Protein AF-K9V9L1-F1 (afdb_monomer_lite)

Sequence (65 aa):
MGSDGILHLDVPVGMTNEELEVMVIFQPLKSSVQVETPQTLGWMPGFFEEVIGGWSGEPLERGKF

Secondary structure (DSSP, 8-state):
--TTS-------TT--S-------------S------TTTTTPPTTTTT--TT---SS-------

pLDDT: mean 77.51, std 8.35, range [56.5, 89.0]

Foldseek 3Di:
DPPVPDDDDDDDPPPPPDDDDDDDDDDPPPPDPVVCDCVNVVDDPCNVPDDDPPDPDDDDDDDDD

Structure (mmCIF, N/CA/C/O backbone):
data_AF-K9V9L1-F1
#
_entry.id   AF-K9V9L1-F1
#
loop_
_atom_site.group_PDB
_atom_site.id
_atom_site.type_symbol
_atom_site.label_atom_id
_atom_site.label_alt_id
_atom_site.label_comp_id
_atom_site.label_asym_id
_atom_site.label_entity_id
_atom_site.label_seq_id
_atom_site.pdbx_PDB_ins_code
_atom_site.Cartn_x
_atom_site.Cartn_y
_atom_site.Cartn_z
_atom_site.occupancy
_atom_site.B_iso_or_equiv
_atom_site.auth_seq_id
_atom_site.auth_comp_id
_atom_site.auth_asym_id
_atom_site.auth_atom_id
_atom_site.pdbx_PDB_model_num
ATOM 1 N N . MET A 1 1 ? -13.315 3.869 -0.416 1.00 63.47 1 MET A N 1
ATOM 2 C CA . MET A 1 1 ? -14.073 4.987 0.181 1.00 63.47 1 MET A CA 1
ATOM 3 C C . MET A 1 1 ? -15.524 4.798 -0.209 1.00 63.47 1 MET A C 1
ATOM 5 O O . MET A 1 1 ? -15.763 4.554 -1.390 1.00 63.47 1 MET A O 1
ATOM 9 N N . GLY A 1 2 ? -16.447 4.816 0.755 1.00 69.50 2 GLY A N 1
ATOM 10 C CA . GLY A 1 2 ? -17.881 4.767 0.463 1.00 69.50 2 GLY A CA 1
ATOM 11 C C . GLY A 1 2 ? -18.342 6.005 -0.310 1.00 69.50 2 GLY A C 1
ATOM 12 O O . GLY A 1 2 ? -17.594 6.974 -0.453 1.00 69.50 2 GLY A O 1
ATOM 13 N N . SER A 1 3 ? -19.577 5.989 -0.812 1.00 79.94 3 SER A N 1
ATOM 14 C CA . SER A 1 3 ? -20.191 7.147 -1.484 1.00 79.94 3 SER A CA 1
ATOM 15 C C . SER A 1 3 ? -20.367 8.365 -0.564 1.00 79.94 3 SER A C 1
ATOM 17 O O . SER A 1 3 ? -20.605 9.466 -1.045 1.00 79.94 3 SER A O 1
ATOM 19 N N . ASP A 1 4 ? -20.246 8.160 0.746 1.00 82.62 4 ASP A N 1
ATOM 20 C CA . ASP A 1 4 ? -20.227 9.168 1.809 1.00 82.62 4 ASP A CA 1
ATOM 21 C C . ASP A 1 4 ? -18.826 9.751 2.079 1.00 82.62 4 ASP A C 1
ATOM 23 O O . ASP A 1 4 ? -18.695 10.718 2.825 1.00 82.62 4 ASP A O 1
ATOM 27 N N . GLY A 1 5 ? -17.773 9.183 1.478 1.00 80.31 5 GLY A N 1
ATOM 28 C CA . GLY A 1 5 ? -16.388 9.604 1.687 1.00 80.31 5 GLY A CA 1
ATOM 29 C C . GLY A 1 5 ? -15.777 9.149 3.016 1.00 80.31 5 GLY A C 1
ATOM 30 O O . GLY A 1 5 ? -14.703 9.633 3.371 1.00 80.31 5 GLY A O 1
ATOM 31 N N . ILE A 1 6 ? -16.420 8.228 3.743 1.00 82.06 6 ILE A N 1
ATOM 32 C CA . ILE A 1 6 ? -15.987 7.789 5.077 1.00 82.06 6 ILE A CA 1
ATOM 33 C C . ILE A 1 6 ? -15.400 6.369 5.001 1.00 82.06 6 ILE A C 1
ATOM 35 O O . ILE A 1 6 ? -15.874 5.509 4.251 1.00 82.06 6 ILE A O 1
ATOM 39 N N . LEU A 1 7 ? -14.326 6.118 5.761 1.00 81.69 7 LEU A N 1
ATOM 40 C CA . LEU A 1 7 ? -13.837 4.763 6.023 1.00 81.69 7 LEU A CA 1
ATOM 41 C C . LEU A 1 7 ? -14.616 4.185 7.209 1.00 81.69 7 LEU A C 1
ATOM 43 O O . LEU A 1 7 ? -14.455 4.653 8.333 1.00 81.69 7 LEU A O 1
ATOM 47 N N . HIS A 1 8 ? -15.420 3.156 6.955 1.00 85.56 8 HIS A N 1
ATOM 48 C CA . HIS A 1 8 ? -16.084 2.372 7.996 1.00 85.56 8 HIS A CA 1
ATOM 49 C C . HIS A 1 8 ? -15.197 1.187 8.379 1.00 85.56 8 HIS A C 1
ATOM 51 O O . HIS A 1 8 ? -14.724 0.462 7.501 1.00 85.56 8 HIS A O 1
ATOM 57 N N . LEU A 1 9 ? -14.950 1.016 9.678 1.00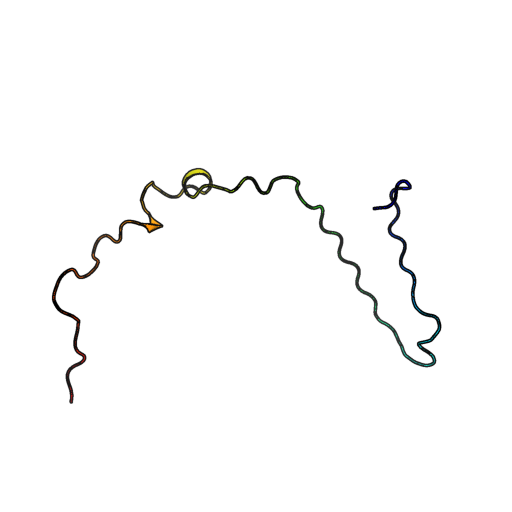 81.44 9 LEU A N 1
ATOM 58 C CA . LEU A 1 9 ? -14.219 -0.121 10.230 1.00 81.44 9 LEU A CA 1
ATOM 59 C C . LEU A 1 9 ? -15.147 -0.888 11.172 1.00 81.44 9 LEU A C 1
ATOM 61 O O . LEU A 1 9 ? -15.431 -0.423 12.274 1.00 81.44 9 LEU A O 1
ATOM 65 N N . ASP A 1 10 ? -15.589 -2.067 10.747 1.00 83.50 10 ASP A N 1
ATOM 66 C CA . ASP A 1 10 ? -16.386 -2.962 11.581 1.00 83.50 10 ASP A CA 1
ATOM 67 C C . ASP A 1 10 ? -15.457 -3.879 12.383 1.00 83.50 10 ASP A C 1
ATOM 69 O O . ASP A 1 10 ? -14.802 -4.767 11.833 1.00 83.50 10 ASP A O 1
ATOM 73 N N . VAL A 1 11 ? -15.380 -3.655 13.696 1.00 75.69 11 VAL A N 1
ATOM 74 C CA . VAL A 1 11 ? -14.581 -4.487 14.607 1.00 75.69 11 VAL A CA 1
ATOM 75 C C . VAL A 1 11 ? -15.471 -5.589 15.198 1.00 75.69 11 VAL A C 1
ATOM 77 O O . VAL A 1 11 ? -16.506 -5.274 15.791 1.00 75.69 11 VAL A O 1
ATOM 80 N N . PRO A 1 12 ? -15.106 -6.882 15.073 1.00 76.31 12 PRO A N 1
ATOM 81 C CA . PRO A 1 12 ? -15.900 -7.969 15.632 1.00 76.31 12 PRO A CA 1
ATOM 82 C C . PRO A 1 12 ? -15.999 -7.870 17.157 1.00 76.31 12 PRO A C 1
ATOM 84 O O . PRO A 1 12 ? -14.991 -7.850 17.858 1.00 76.31 12 PRO A O 1
ATOM 87 N N . VAL A 1 13 ? -17.220 -7.930 17.686 1.00 65.56 13 VAL A N 1
ATOM 88 C CA . VAL A 1 13 ? -17.505 -7.907 19.137 1.00 65.56 13 VAL A CA 1
ATOM 89 C C . VAL A 1 13 ? -17.078 -9.185 19.885 1.00 65.56 13 VAL A C 1
ATOM 91 O O . VAL A 1 13 ? -17.360 -9.335 21.069 1.00 65.56 13 VAL A O 1
ATOM 94 N N . GLY A 1 14 ? -16.420 -10.125 19.197 1.00 67.75 14 GLY A N 1
ATOM 95 C CA . GLY A 1 14 ? -15.990 -11.424 19.730 1.00 67.75 14 GLY A CA 1
ATOM 96 C C . GLY A 1 14 ? -14.585 -11.453 20.336 1.00 67.75 14 GLY A C 1
ATOM 97 O O . GLY A 1 14 ? -14.184 -12.493 20.850 1.00 67.75 14 GLY A O 1
ATOM 98 N N . MET A 1 15 ? -13.836 -10.349 20.283 1.00 64.75 15 MET A N 1
ATOM 99 C CA . MET A 1 15 ? -12.555 -10.212 20.984 1.00 64.75 15 MET A CA 1
ATOM 100 C C . MET A 1 15 ? -12.833 -9.747 22.415 1.00 64.75 15 MET A C 1
ATOM 102 O O . MET A 1 15 ? -12.876 -8.555 22.709 1.00 64.75 15 MET A O 1
ATOM 106 N N . THR A 1 16 ? -13.128 -10.688 23.308 1.00 71.44 16 THR A N 1
ATOM 107 C CA . THR A 1 16 ? -13.358 -10.386 24.726 1.00 71.44 16 THR A CA 1
ATOM 108 C C . THR A 1 16 ? -12.062 -10.536 25.515 1.00 71.44 16 THR A C 1
ATOM 110 O O . THR A 1 16 ? -11.438 -11.589 25.443 1.00 71.44 16 THR A O 1
ATOM 113 N N . ASN A 1 17 ? -11.735 -9.535 26.339 1.00 67.00 17 ASN A N 1
ATOM 114 C CA . ASN A 1 17 ? -10.575 -9.497 27.246 1.00 67.00 17 ASN A CA 1
ATOM 115 C C . ASN A 1 17 ? -9.195 -9.412 26.571 1.00 67.00 17 ASN A C 1
ATOM 117 O O . ASN A 1 17 ? -8.215 -9.903 27.127 1.00 67.00 17 ASN A O 1
ATOM 121 N N . GLU A 1 18 ? -9.103 -8.762 25.412 1.00 77.81 18 GLU A N 1
ATOM 122 C CA . GLU A 1 18 ? -7.826 -8.506 24.739 1.00 77.81 18 GLU A CA 1
ATOM 123 C C . GLU A 1 18 ? -7.695 -7.016 24.393 1.00 77.81 18 GLU A C 1
ATOM 125 O O . GLU A 1 18 ? -8.669 -6.369 24.002 1.00 77.81 18 GLU A O 1
ATOM 130 N N . GLU A 1 19 ? -6.495 -6.459 24.571 1.00 77.62 19 GLU A N 1
ATOM 131 C CA . GLU A 1 19 ? -6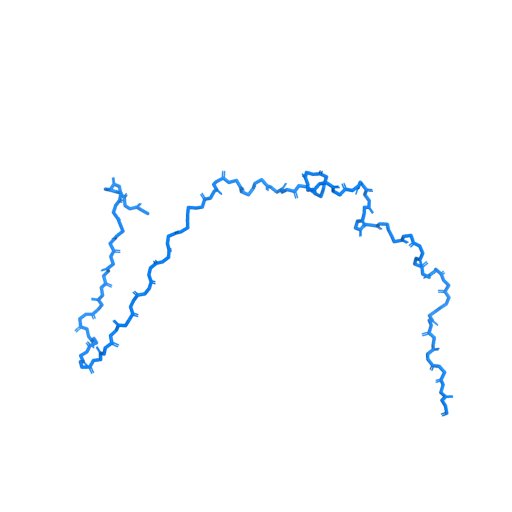.169 -5.108 24.112 1.00 77.62 19 GLU A CA 1
ATOM 132 C C . GLU A 1 19 ? -5.864 -5.156 22.613 1.00 77.62 19 GLU A C 1
ATOM 134 O O . GLU A 1 19 ? -4.988 -5.900 22.172 1.00 77.62 19 GLU A O 1
ATOM 139 N N . LEU A 1 20 ? -6.592 -4.363 21.825 1.00 76.38 20 LEU A N 1
ATOM 140 C CA . LEU A 1 20 ? -6.414 -4.289 20.380 1.00 76.38 20 LEU A CA 1
ATOM 141 C C . LEU A 1 20 ? -5.779 -2.952 20.000 1.00 76.38 20 LEU A C 1
ATOM 143 O O . LEU A 1 20 ? -6.392 -1.895 20.150 1.00 76.38 20 LEU A O 1
ATOM 147 N N . GLU A 1 21 ? 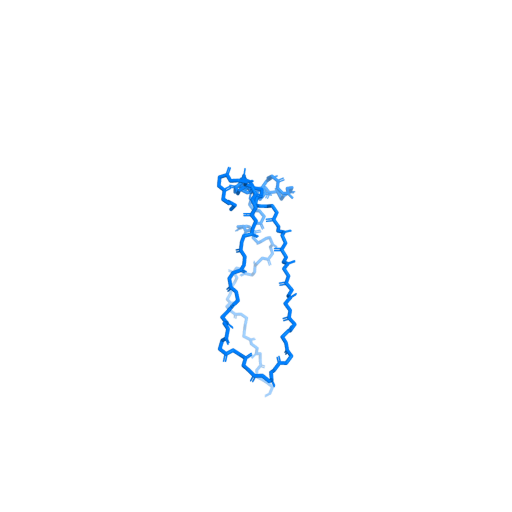-4.571 -3.006 19.449 1.00 83.31 21 GLU A N 1
ATOM 148 C CA . GLU A 1 21 ? -3.940 -1.861 18.800 1.00 83.31 21 GLU A CA 1
ATOM 149 C C . GLU A 1 21 ? -4.273 -1.874 17.303 1.00 83.31 21 GLU A C 1
ATOM 151 O O . GLU A 1 21 ? -3.994 -2.841 16.593 1.00 83.31 21 GLU A O 1
ATOM 156 N N . VAL A 1 22 ? -4.885 -0.793 16.812 1.00 81.44 22 VAL A N 1
ATOM 157 C CA . VAL A 1 22 ? -5.264 -0.648 15.401 1.00 81.44 22 VAL A CA 1
ATOM 158 C C . VAL A 1 22 ? -4.496 0.514 14.786 1.00 81.44 22 VAL A C 1
ATOM 160 O O . VAL A 1 22 ? -4.654 1.662 15.196 1.00 81.44 22 VAL A O 1
ATOM 163 N N . MET A 1 23 ? -3.714 0.227 13.745 1.00 87.88 23 MET A N 1
ATOM 164 C CA . MET A 1 23 ? -3.023 1.237 12.945 1.00 87.88 23 MET A CA 1
ATOM 165 C C . MET A 1 23 ? -3.662 1.337 11.557 1.00 87.88 23 MET A C 1
ATOM 167 O O . MET A 1 23 ? -3.685 0.368 10.800 1.00 87.88 23 MET A O 1
ATOM 171 N N . VAL A 1 24 ? -4.155 2.528 11.207 1.00 85.56 24 VAL A N 1
ATOM 172 C CA . VAL A 1 24 ? -4.750 2.812 9.894 1.00 85.56 24 VAL A CA 1
ATOM 173 C C . VAL A 1 24 ? -3.804 3.696 9.091 1.00 85.56 24 VAL A C 1
ATOM 175 O O . VAL A 1 24 ? -3.491 4.812 9.499 1.00 85.56 24 VAL A O 1
ATOM 178 N N . ILE A 1 25 ? -3.367 3.211 7.927 1.00 86.38 25 ILE A N 1
ATOM 179 C CA . ILE A 1 25 ? -2.488 3.956 7.021 1.00 86.38 25 ILE A CA 1
ATOM 180 C C . ILE A 1 25 ? -3.268 4.308 5.755 1.00 86.38 25 ILE A C 1
ATOM 182 O O . ILE A 1 25 ? -3.648 3.433 4.979 1.00 86.38 25 ILE A O 1
ATOM 186 N N . PHE A 1 26 ? -3.473 5.604 5.525 1.00 79.31 26 PHE A N 1
ATOM 187 C CA . PHE A 1 26 ? -4.066 6.114 4.293 1.00 79.31 26 PHE A CA 1
ATOM 188 C C . PHE A 1 26 ? -2.970 6.519 3.315 1.00 79.31 26 PHE A C 1
ATOM 190 O O . PHE A 1 26 ? -2.225 7.466 3.561 1.00 79.31 26 PHE A O 1
ATOM 197 N N . GLN A 1 27 ? -2.905 5.832 2.178 1.00 78.06 27 GLN A N 1
ATOM 198 C CA . GLN A 1 27 ? -2.076 6.246 1.054 1.00 78.06 27 GLN A CA 1
ATOM 199 C C . GLN A 1 27 ? -2.980 6.519 -0.146 1.00 78.06 27 GLN A C 1
ATOM 201 O O . GLN A 1 27 ? -3.670 5.606 -0.607 1.00 78.06 27 GLN A O 1
ATOM 206 N N . PRO A 1 28 ? -3.023 7.761 -0.655 1.00 74.62 28 PRO A N 1
ATOM 207 C CA . PRO A 1 28 ? -3.730 8.034 -1.889 1.00 74.62 28 PRO A CA 1
ATOM 208 C C . PRO A 1 28 ? -3.056 7.236 -3.003 1.00 74.62 28 PRO A C 1
ATOM 210 O O . PRO A 1 28 ? -1.873 7.426 -3.291 1.00 74.62 28 PRO A O 1
ATOM 213 N N . LEU A 1 29 ? -3.816 6.348 -3.641 1.00 70.31 29 LEU A N 1
ATOM 214 C CA . LEU A 1 29 ? -3.373 5.721 -4.875 1.00 70.31 29 LEU A CA 1
ATOM 215 C C . LEU A 1 29 ? -3.300 6.843 -5.908 1.00 70.31 29 LEU A C 1
ATOM 217 O O . LEU A 1 29 ? -4.327 7.306 -6.411 1.00 70.31 29 LEU A O 1
ATOM 221 N N . LYS A 1 30 ? -2.091 7.331 -6.200 1.00 68.56 30 LYS A N 1
ATOM 222 C CA . LYS A 1 30 ? -1.882 8.155 -7.388 1.00 68.56 30 LYS A CA 1
ATOM 223 C C . LYS A 1 30 ? -2.371 7.306 -8.557 1.00 68.56 30 LYS A C 1
ATOM 225 O O . LYS A 1 30 ? -1.785 6.269 -8.856 1.00 68.56 30 LYS A O 1
ATOM 230 N N . SER A 1 31 ? -3.484 7.709 -9.170 1.00 62.06 31 SER A N 1
ATOM 231 C CA . SER A 1 31 ? -3.991 7.107 -10.404 1.00 62.06 31 SER A CA 1
ATOM 232 C C . SER A 1 31 ? -3.042 7.494 -11.524 1.00 62.06 31 SER A C 1
ATOM 234 O O . SER A 1 31 ? -3.264 8.455 -12.246 1.00 62.06 31 SER A O 1
ATOM 236 N N . SER A 1 32 ? -1.903 6.821 -11.544 1.00 56.50 32 SER A N 1
ATOM 237 C CA . SER A 1 32 ? -0.860 6.904 -12.544 1.00 56.50 32 SER A CA 1
ATOM 238 C C . SER A 1 32 ? 0.215 5.924 -12.096 1.00 56.50 32 SER A C 1
ATOM 240 O O . SER A 1 32 ? 1.294 6.312 -11.659 1.00 56.50 32 SER A O 1
ATOM 242 N N . VAL A 1 33 ? -0.049 4.632 -12.287 1.00 56.78 33 VAL A N 1
ATOM 243 C CA . VAL A 1 33 ? 1.027 3.806 -12.835 1.00 56.78 33 VAL A CA 1
ATOM 244 C C . VAL A 1 33 ? 1.167 4.257 -14.292 1.00 56.78 33 VAL A C 1
ATOM 246 O O . VAL A 1 33 ? 0.773 3.566 -15.224 1.00 56.78 33 VAL A O 1
ATOM 249 N N . GLN A 1 34 ? 1.644 5.489 -14.502 1.00 60.88 34 GLN A N 1
ATOM 250 C CA . GLN A 1 34 ? 2.427 5.749 -15.693 1.00 60.88 34 GLN A CA 1
ATOM 251 C C . GLN A 1 34 ? 3.578 4.779 -15.526 1.00 60.88 34 GLN A C 1
ATOM 253 O O . GLN A 1 34 ? 4.316 4.863 -14.548 1.00 60.88 34 GLN A O 1
ATOM 258 N N . VAL A 1 35 ? 3.624 3.768 -16.386 1.00 65.44 35 VAL A N 1
ATOM 259 C CA . VAL A 1 35 ? 4.783 2.894 -16.473 1.00 65.44 35 VAL A 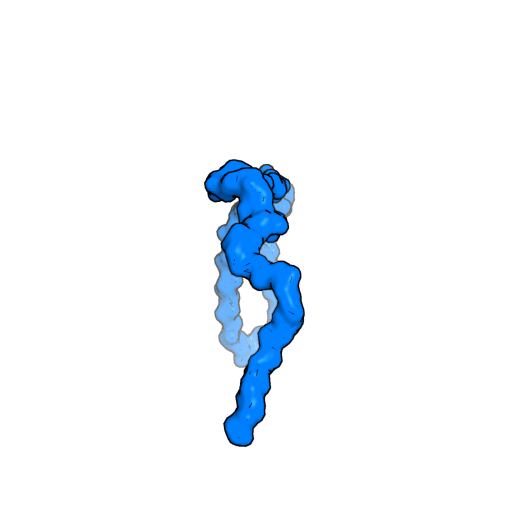CA 1
ATOM 260 C C . VAL A 1 35 ? 5.936 3.828 -16.811 1.00 65.44 35 VAL A C 1
ATOM 262 O O . VAL A 1 35 ? 6.051 4.284 -17.948 1.00 65.44 35 VAL A O 1
ATOM 265 N N . GLU A 1 36 ? 6.692 4.231 -15.791 1.00 77.12 36 GLU A N 1
ATOM 266 C CA . GLU A 1 36 ? 7.819 5.126 -15.973 1.00 77.12 36 GLU A CA 1
ATOM 267 C C . GLU A 1 36 ? 8.825 4.363 -16.819 1.00 77.12 36 GLU A C 1
ATOM 269 O O . GLU A 1 36 ? 9.352 3.324 -16.419 1.00 77.12 36 GLU A O 1
ATOM 274 N N . THR A 1 37 ? 9.028 4.835 -18.047 1.00 83.75 37 THR A N 1
ATOM 275 C CA . THR A 1 37 ? 10.072 4.263 -18.887 1.00 83.75 37 THR A CA 1
ATOM 276 C C . THR A 1 37 ? 11.423 4.587 -18.247 1.00 83.75 37 THR A C 1
ATOM 278 O O . THR A 1 37 ? 11.557 5.639 -17.611 1.00 83.75 37 THR A O 1
ATOM 281 N N . PRO A 1 38 ? 12.457 3.751 -18.427 1.00 84.50 38 PRO A N 1
ATOM 282 C CA . PRO A 1 38 ? 13.810 4.086 -17.990 1.00 84.50 38 PRO A CA 1
ATOM 283 C C . PRO A 1 38 ? 14.244 5.493 -18.433 1.00 84.50 38 PRO A C 1
ATOM 285 O O . PRO A 1 38 ? 14.876 6.224 -17.677 1.00 84.50 38 PRO A O 1
ATOM 288 N N . GLN A 1 39 ? 13.821 5.931 -19.618 1.00 87.38 39 GLN A N 1
ATOM 289 C CA . GLN A 1 39 ? 14.133 7.260 -20.142 1.00 87.38 39 GLN A CA 1
ATOM 290 C C . GLN A 1 39 ? 13.423 8.373 -19.359 1.00 87.38 39 GLN A C 1
ATOM 292 O O . GLN A 1 39 ? 14.012 9.423 -19.111 1.00 87.38 39 GLN A O 1
ATOM 297 N N . THR A 1 40 ? 12.188 8.138 -18.907 1.00 84.81 40 THR A N 1
ATOM 298 C CA . THR A 1 40 ? 11.455 9.053 -18.012 1.00 84.81 40 THR A CA 1
ATOM 299 C C . THR A 1 40 ? 12.160 9.209 -16.662 1.00 84.81 40 THR A C 1
ATOM 301 O O . THR A 1 40 ? 12.136 10.289 -16.080 1.00 84.81 40 THR A O 1
ATOM 304 N N . LEU A 1 41 ? 12.845 8.161 -16.204 1.00 87.62 41 LEU A N 1
ATOM 305 C CA . LEU A 1 41 ? 13.647 8.152 -14.978 1.00 87.62 41 LEU A CA 1
ATOM 306 C C . LEU A 1 41 ? 15.081 8.685 -15.171 1.00 87.62 41 LEU A C 1
ATOM 308 O O . LEU A 1 41 ? 15.871 8.668 -14.230 1.00 87.62 41 LEU A O 1
ATOM 312 N N . GLY A 1 42 ? 15.425 9.164 -16.372 1.00 87.81 42 GLY A N 1
ATOM 313 C CA . GLY A 1 42 ? 16.733 9.749 -16.678 1.00 87.81 42 GLY A CA 1
ATOM 314 C C . GLY A 1 42 ? 17.822 8.746 -17.070 1.00 87.81 42 GLY A C 1
ATOM 315 O O . GLY A 1 42 ? 18.981 9.139 -17.205 1.00 87.81 42 GLY A O 1
ATOM 316 N N . TRP A 1 43 ? 17.485 7.472 -17.281 1.00 89.00 43 TRP A N 1
ATOM 317 C CA . TRP A 1 43 ? 18.434 6.488 -17.801 1.00 89.00 43 TRP A CA 1
ATOM 318 C C . TRP A 1 43 ? 18.668 6.696 -19.298 1.00 89.00 43 TRP A C 1
ATOM 320 O O . TRP A 1 43 ? 17.745 6.988 -20.064 1.00 89.00 43 TRP A O 1
ATOM 330 N N . MET A 1 44 ? 19.914 6.507 -19.729 1.00 86.00 44 MET A N 1
ATOM 331 C CA . MET A 1 44 ? 20.237 6.502 -21.154 1.00 86.00 44 MET A CA 1
ATOM 332 C C . MET A 1 44 ? 19.570 5.302 -21.854 1.00 86.00 44 MET A C 1
ATOM 334 O O . MET A 1 44 ? 19.385 4.252 -21.232 1.00 86.00 44 MET A O 1
ATOM 338 N N . PRO A 1 45 ? 19.214 5.415 -23.147 1.00 86.69 45 PRO A N 1
ATOM 339 C CA . PRO A 1 45 ? 18.773 4.268 -23.940 1.00 86.69 45 PRO A CA 1
ATOM 340 C C . PRO A 1 45 ? 19.790 3.119 -23.884 1.00 86.69 45 PRO A C 1
ATOM 342 O O . PRO A 1 45 ? 20.988 3.372 -23.960 1.00 86.69 45 PRO A O 1
ATOM 345 N N . GLY A 1 46 ? 19.315 1.878 -23.744 1.00 83.62 46 GLY A N 1
ATOM 346 C CA . GLY A 1 46 ? 20.173 0.690 -23.707 1.00 83.62 46 GLY A CA 1
ATOM 347 C C . GLY A 1 46 ? 20.905 0.463 -22.382 1.00 83.62 46 GLY A C 1
ATOM 348 O O . GLY A 1 46 ? 21.659 -0.493 -22.279 1.00 83.62 46 GLY A O 1
ATOM 349 N N . PHE A 1 47 ? 20.709 1.302 -21.355 1.00 83.31 47 PHE A N 1
ATOM 350 C CA . PHE A 1 47 ? 21.448 1.189 -20.090 1.00 83.31 47 PHE A CA 1
ATOM 351 C C . PHE A 1 47 ? 21.302 -0.182 -19.406 1.00 83.31 47 PHE A C 1
ATOM 353 O O . PHE A 1 47 ? 22.259 -0.673 -18.811 1.00 83.31 47 PHE A O 1
ATOM 360 N N . PHE A 1 48 ? 20.118 -0.799 -19.466 1.00 83.62 48 PHE A N 1
ATOM 361 C CA . PHE A 1 48 ? 19.879 -2.109 -18.849 1.00 83.62 48 PHE A CA 1
ATOM 362 C C . PHE A 1 48 ? 20.192 -3.271 -19.798 1.00 83.62 48 PHE A C 1
ATOM 364 O O . PHE A 1 48 ? 20.330 -4.412 -19.358 1.00 83.62 48 PHE A O 1
ATOM 371 N N . GLU A 1 49 ? 20.300 -2.985 -21.091 1.00 85.19 49 GLU A N 1
ATOM 372 C CA . GLU A 1 49 ? 20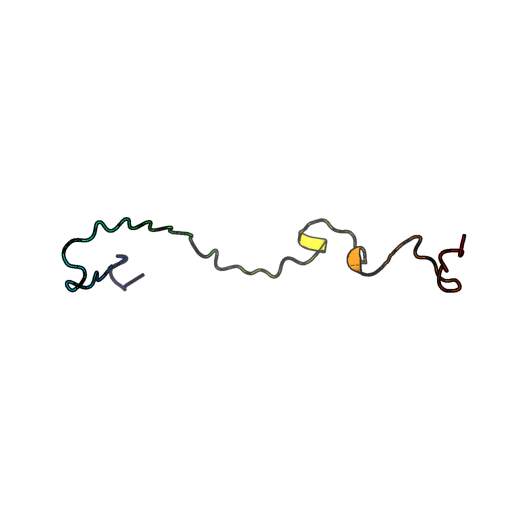.455 -3.960 -22.163 1.00 85.19 49 GLU A CA 1
ATOM 373 C C . GLU A 1 49 ? 21.912 -4.084 -22.645 1.00 85.19 49 GLU A C 1
ATOM 375 O O . GLU A 1 49 ? 22.309 -5.139 -23.142 1.00 85.19 49 GLU A O 1
ATOM 380 N N . GLU A 1 50 ? 22.724 -3.038 -22.476 1.00 76.50 50 GLU A N 1
ATOM 381 C CA . GLU A 1 50 ? 24.111 -2.959 -22.932 1.00 76.50 50 GLU A CA 1
ATOM 382 C C . GLU A 1 50 ? 25.084 -2.947 -21.747 1.00 76.50 50 GLU A C 1
ATOM 384 O O . GLU A 1 50 ? 25.266 -1.950 -21.049 1.00 76.50 50 GLU A O 1
ATOM 389 N N . VAL A 1 51 ? 25.781 -4.066 -21.541 1.00 74.44 51 VAL A N 1
ATOM 390 C CA . VAL A 1 51 ? 26.882 -4.148 -20.572 1.00 74.44 51 VAL A CA 1
ATOM 391 C C . VAL A 1 51 ? 28.196 -3.842 -21.287 1.00 74.44 51 VAL A C 1
ATOM 393 O O . VAL A 1 51 ? 28.818 -4.721 -21.889 1.00 74.44 51 VAL A O 1
ATOM 396 N N . ILE A 1 52 ? 28.653 -2.591 -21.208 1.00 68.62 52 ILE A N 1
ATOM 397 C CA . ILE A 1 52 ? 29.988 -2.219 -21.690 1.00 68.62 52 ILE A CA 1
ATOM 398 C C . ILE A 1 52 ? 31.029 -2.844 -20.751 1.00 68.62 52 ILE A C 1
ATOM 400 O O . ILE A 1 52 ? 31.059 -2.553 -19.558 1.00 68.62 52 ILE A O 1
ATOM 404 N N . GLY A 1 53 ? 31.890 -3.710 -21.290 1.00 67.88 53 GLY A N 1
ATOM 405 C CA . GLY A 1 53 ? 32.930 -4.400 -20.516 1.00 67.88 53 GLY A CA 1
ATOM 406 C C . GLY A 1 53 ? 32.529 -5.777 -19.978 1.00 67.88 53 GLY A C 1
ATOM 407 O O . GLY A 1 53 ? 33.273 -6.358 -19.189 1.00 67.88 53 GLY A O 1
ATOM 408 N N . GLY A 1 54 ? 31.390 -6.325 -20.416 1.00 71.25 54 GLY A N 1
ATOM 409 C CA . GLY A 1 54 ? 31.070 -7.737 -20.213 1.00 71.25 54 GLY A CA 1
ATOM 410 C C . GLY A 1 54 ? 32.106 -8.633 -20.897 1.00 71.25 54 GLY A C 1
ATOM 411 O O . GLY A 1 54 ? 32.497 -8.403 -22.041 1.00 71.25 54 GLY A O 1
ATOM 412 N N . TRP A 1 55 ? 32.582 -9.654 -20.191 1.00 74.81 55 TRP A N 1
ATOM 413 C CA . TRP A 1 55 ? 33.508 -10.622 -20.763 1.00 74.81 55 TRP A CA 1
ATOM 414 C C . TRP A 1 55 ? 32.797 -11.463 -21.835 1.00 74.81 55 TRP A C 1
ATOM 416 O O . TRP A 1 55 ? 31.861 -12.197 -21.531 1.00 74.81 55 TRP A O 1
ATOM 426 N N . SER A 1 56 ? 33.254 -11.359 -23.087 1.00 76.12 56 SER A N 1
ATOM 427 C CA . SER A 1 56 ? 32.729 -12.113 -24.241 1.00 76.12 56 SER A CA 1
ATOM 428 C C . SER A 1 56 ? 33.579 -13.347 -24.597 1.00 76.12 56 SER A C 1
ATOM 430 O O . SER A 1 56 ? 33.425 -13.906 -25.682 1.00 76.12 56 SER A O 1
ATOM 432 N N . GLY A 1 57 ? 34.524 -13.733 -23.736 1.00 81.50 57 GLY A N 1
ATOM 433 C CA . GLY A 1 57 ? 35.400 -14.888 -23.949 1.00 81.50 57 GLY A CA 1
ATOM 434 C C . GLY A 1 57 ? 34.893 -16.160 -23.262 1.00 81.50 57 GLY A C 1
ATOM 435 O O . GLY A 1 57 ? 33.724 -16.281 -22.908 1.00 81.50 57 GLY A O 1
ATOM 436 N N . GLU A 1 58 ? 35.800 -17.105 -23.029 1.00 85.56 58 GLU A N 1
ATOM 437 C CA . GLU A 1 58 ? 35.503 -18.377 -22.354 1.00 85.56 58 GLU A CA 1
ATOM 438 C C . GLU A 1 58 ? 35.113 -18.194 -20.874 1.00 85.56 58 GLU A C 1
ATOM 440 O O . GLU A 1 58 ? 35.594 -17.260 -20.234 1.00 85.56 58 GLU A O 1
ATOM 445 N N . PRO A 1 59 ? 34.270 -19.063 -20.286 1.00 83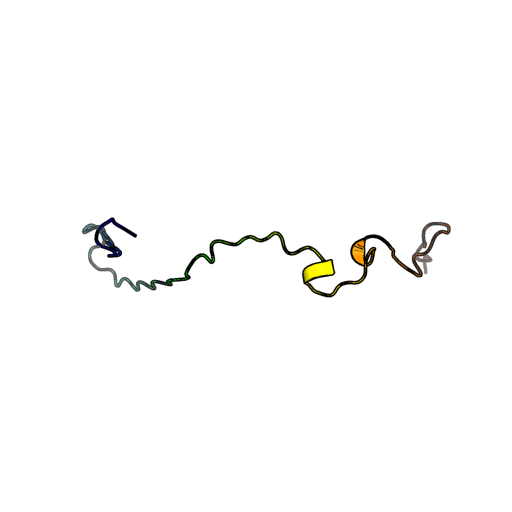.38 59 PRO A N 1
ATOM 446 C CA . PRO A 1 59 ? 33.882 -18.958 -18.880 1.00 83.38 59 PRO A CA 1
ATOM 447 C C . PRO A 1 59 ? 35.087 -18.830 -17.938 1.00 83.38 59 PRO A C 1
ATOM 449 O O . PRO A 1 59 ? 36.041 -19.598 -18.019 1.00 83.38 59 PRO A O 1
ATOM 452 N N . LEU A 1 60 ? 35.035 -17.866 -17.015 1.00 84.06 60 LEU A N 1
ATOM 453 C CA . LEU A 1 60 ? 36.091 -17.681 -16.022 1.00 84.06 60 LEU A CA 1
ATOM 454 C C . LEU A 1 60 ? 36.078 -18.847 -15.029 1.00 84.06 60 LEU A C 1
ATOM 456 O O . LEU A 1 60 ? 35.184 -18.956 -14.186 1.00 84.06 60 LEU A O 1
ATOM 460 N N . GLU A 1 61 ? 37.091 -19.704 -15.100 1.00 87.56 61 GLU A N 1
ATOM 461 C CA . GLU A 1 61 ? 37.279 -20.788 -14.144 1.00 87.56 61 GLU A CA 1
ATOM 462 C C . GLU A 1 61 ? 38.090 -20.305 -12.936 1.00 87.56 61 GLU A C 1
ATOM 464 O O . GLU A 1 61 ? 39.173 -19.728 -13.062 1.00 87.56 61 GLU A O 1
ATOM 469 N N . ARG A 1 62 ? 37.581 -20.549 -11.722 1.00 81.88 62 ARG A N 1
ATOM 470 C CA . ARG A 1 62 ? 38.364 -20.328 -10.502 1.00 81.88 62 ARG A CA 1
ATOM 471 C C . ARG A 1 62 ? 39.400 -21.447 -10.393 1.00 81.88 62 ARG A C 1
ATOM 473 O O . ARG A 1 62 ? 39.031 -22.600 -10.178 1.00 81.88 62 ARG A O 1
ATOM 480 N N . GLY A 1 63 ? 40.680 -21.095 -10.527 1.00 82.69 63 GLY A N 1
ATOM 481 C CA . GLY A 1 63 ? 41.794 -22.036 -10.402 1.00 82.69 63 GLY A CA 1
ATOM 482 C C . GLY A 1 63 ? 41.740 -22.823 -9.090 1.00 82.69 63 GLY A C 1
ATOM 483 O O . GLY A 1 63 ? 41.417 -22.272 -8.035 1.00 82.69 63 GLY A O 1
ATOM 484 N N . LYS A 1 64 ? 42.026 -24.125 -9.164 1.00 76.50 64 LYS A N 1
ATOM 485 C CA . LYS A 1 64 ? 42.156 -24.985 -7.984 1.00 76.50 64 LYS A CA 1
ATOM 486 C C . LYS A 1 64 ? 43.535 -24.747 -7.366 1.00 76.50 64 LYS A C 1
ATOM 488 O O . LYS A 1 64 ? 44.533 -24.879 -8.070 1.00 76.50 64 LYS A O 1
ATOM 493 N N . PHE A 1 65 ? 43.554 -24.355 -6.095 1.00 67.19 65 PHE A N 1
ATOM 494 C CA . PHE A 1 65 ? 44.761 -24.327 -5.267 1.00 67.19 65 PHE A CA 1
ATOM 495 C C . PHE A 1 65 ? 45.154 -25.745 -4.853 1.00 67.19 65 PHE A C 1
ATOM 497 O O . PHE A 1 65 ? 44.225 -26.562 -4.641 1.00 67.19 65 PHE A O 1
#

Radius of gyration: 26.91 Å; chains: 1; bounding box: 65×35×52 Å